Protein AF-A0A9P9QRM1-F1 (afdb_monomer_lite)

Secondary structure (DSSP, 8-state):
----TTS-HHHHHHHHHHHHHHHHS-------------TTS---S---S-HHHHHHHHHHH--SS---------STTSSHHHHHHHHHHHTGGGSS--------STT-------

Structure (mmCIF, N/CA/C/O backbone):
data_AF-A0A9P9QRM1-F1
#
_entry.id   AF-A0A9P9QRM1-F1
#
loop_
_atom_site.group_PDB
_atom_site.id
_atom_site.type_symbol
_atom_site.label_atom_id
_atom_site.label_alt_id
_atom_site.label_comp_id
_atom_site.label_asym_id
_atom_site.label_entity_id
_atom_site.label_seq_id
_atom_site.pdbx_PDB_ins_code
_atom_site.Cartn_x
_atom_site.Cartn_y
_atom_site.Cartn_z
_atom_site.occupancy
_atom_site.B_iso_or_equiv
_atom_site.auth_seq_id
_atom_site.auth_comp_id
_atom_site.auth_asym_id
_atom_site.auth_atom_id
_atom_site.pdbx_PDB_model_num
ATOM 1 N N . MET A 1 1 ? -14.489 -4.833 30.280 1.00 61.91 1 MET A N 1
ATOM 2 C CA . MET A 1 1 ? -15.893 -5.057 30.685 1.00 61.91 1 MET A CA 1
ATOM 3 C C . MET A 1 1 ? -15.960 -5.242 32.200 1.00 61.91 1 MET A C 1
ATOM 5 O O . MET A 1 1 ? -15.258 -6.115 32.700 1.00 61.91 1 MET A O 1
ATOM 9 N N . PRO A 1 2 ? -16.722 -4.422 32.942 1.00 66.56 2 PRO A N 1
ATOM 10 C CA . PRO A 1 2 ? -16.865 -4.581 34.387 1.00 66.56 2 PRO A CA 1
ATOM 11 C C . PRO A 1 2 ? -17.841 -5.721 34.743 1.00 66.56 2 PRO A C 1
ATOM 13 O O . PRO A 1 2 ? -18.857 -5.928 34.070 1.00 66.56 2 PRO A O 1
ATOM 16 N N . LEU A 1 3 ? -17.511 -6.472 35.799 1.00 67.50 3 LEU A N 1
ATOM 17 C CA . LEU A 1 3 ? -18.329 -7.557 36.352 1.00 67.50 3 LEU A CA 1
ATOM 18 C C . LEU A 1 3 ? -19.433 -6.986 37.250 1.00 67.50 3 LEU A C 1
ATOM 20 O O . LEU A 1 3 ? -19.145 -6.273 38.208 1.00 67.50 3 LEU A O 1
ATOM 24 N N . ILE A 1 4 ? -20.688 -7.340 36.964 1.00 83.75 4 ILE A N 1
ATOM 25 C CA . ILE A 1 4 ? -21.857 -6.972 37.772 1.00 83.75 4 ILE A CA 1
ATOM 26 C C . ILE A 1 4 ? -22.425 -8.267 38.354 1.00 83.75 4 ILE A C 1
ATOM 28 O O . ILE A 1 4 ? -23.065 -9.050 37.659 1.00 83.75 4 ILE A O 1
ATOM 32 N N . TYR A 1 5 ? -22.132 -8.523 39.628 1.00 68.12 5 TYR A N 1
ATOM 33 C CA . TYR A 1 5 ? -22.375 -9.822 40.270 1.00 68.12 5 TYR A CA 1
ATOM 34 C C . TYR A 1 5 ? -23.849 -10.102 40.628 1.00 68.12 5 TYR A C 1
ATOM 36 O O . TYR A 1 5 ? -24.182 -11.236 40.959 1.00 68.12 5 TYR A O 1
ATOM 44 N N . SER A 1 6 ? -24.748 -9.116 40.537 1.00 82.19 6 SER A N 1
ATOM 45 C CA . SER A 1 6 ? -26.159 -9.233 40.949 1.00 82.19 6 SER A CA 1
ATOM 46 C C . SER A 1 6 ? -27.177 -9.271 39.803 1.00 82.19 6 SER A C 1
ATOM 48 O O . SER A 1 6 ? -28.377 -9.353 40.053 1.00 82.19 6 SER A O 1
ATOM 50 N N 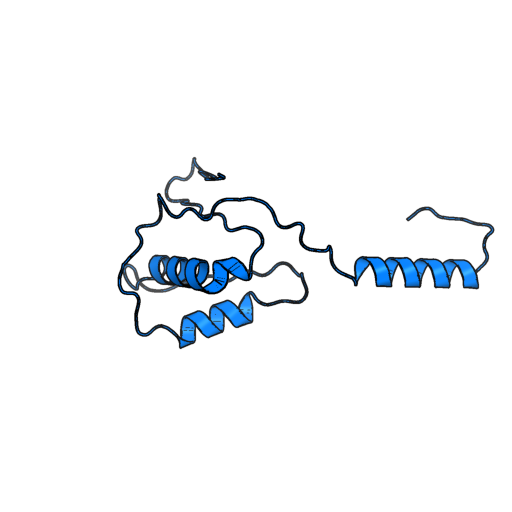. GLU A 1 7 ? -26.749 -9.212 38.541 1.00 81.25 7 GLU A N 1
ATOM 51 C CA . GLU A 1 7 ? -27.690 -9.069 37.418 1.00 81.25 7 GLU A CA 1
ATOM 52 C C . GLU A 1 7 ? -28.284 -10.389 36.894 1.00 81.25 7 GLU A C 1
ATOM 54 O O . GLU A 1 7 ? -29.258 -10.362 36.143 1.00 81.25 7 GLU A O 1
ATOM 59 N N . GLY A 1 8 ? -27.735 -11.540 37.295 1.00 87.75 8 GLY A N 1
ATOM 60 C CA . GLY A 1 8 ? -28.186 -12.861 36.845 1.00 87.75 8 GLY A CA 1
ATOM 61 C C . GLY A 1 8 ? -27.668 -13.278 35.459 1.00 87.75 8 GLY A C 1
ATOM 62 O O . GLY A 1 8 ? -27.177 -12.471 34.669 1.00 87.75 8 GLY A O 1
ATOM 63 N N . LYS A 1 9 ? -27.760 -14.583 35.164 1.00 86.38 9 LYS A N 1
ATOM 64 C CA . LYS A 1 9 ? -27.135 -15.214 33.984 1.00 86.38 9 LYS A CA 1
ATOM 65 C C . LYS A 1 9 ? -27.655 -14.663 32.654 1.00 86.38 9 LYS A C 1
ATOM 67 O O . LYS A 1 9 ? -26.861 -14.437 31.745 1.00 86.38 9 LYS A O 1
ATOM 72 N N . ASP A 1 10 ? -28.958 -14.427 32.542 1.00 89.00 10 ASP A N 1
ATOM 73 C CA . ASP A 1 10 ? -29.568 -14.004 31.277 1.00 89.00 10 ASP A CA 1
ATOM 74 C C . ASP A 1 10 ? -29.159 -12.578 30.896 1.00 89.00 10 ASP A C 1
ATOM 76 O O . ASP A 1 10 ? -28.791 -12.325 29.749 1.00 89.00 10 ASP A O 1
ATOM 80 N N . LYS A 1 11 ? -29.116 -11.661 31.873 1.00 87.69 11 LYS A N 1
ATOM 81 C CA . LYS A 1 11 ? -28.624 -10.292 31.657 1.00 87.69 11 LYS A CA 1
ATOM 82 C C . LYS A 1 11 ? -27.130 -10.270 31.337 1.00 87.69 11 LYS A C 1
ATOM 84 O O . LYS A 1 11 ? -26.726 -9.537 30.437 1.00 87.69 11 LYS A O 1
ATOM 89 N N . ALA A 1 12 ? -26.339 -11.132 31.980 1.00 87.44 12 ALA A N 1
ATOM 90 C CA . ALA A 1 12 ? -24.912 -11.262 31.683 1.00 87.44 12 ALA A CA 1
ATOM 91 C C . ALA A 1 12 ? -24.665 -11.748 30.256 1.00 87.44 12 ALA A C 1
ATOM 93 O O . ALA A 1 12 ? -23.816 -11.200 29.552 1.00 87.44 12 ALA A O 1
ATOM 94 N N . MET A 1 13 ? -25.448 -12.728 29.800 1.00 88.50 13 MET A N 1
ATOM 95 C CA . MET A 1 13 ? -25.376 -13.221 28.427 1.00 88.50 13 MET A CA 1
ATOM 96 C C . MET A 1 13 ? -25.845 -12.185 27.406 1.00 88.50 13 MET A C 1
ATOM 98 O O . MET A 1 13 ? -25.240 -12.077 26.341 1.00 88.50 13 MET A O 1
ATOM 102 N N . GLN A 1 14 ? -26.884 -11.412 27.725 1.00 89.38 14 GLN A N 1
ATOM 103 C CA . GLN A 1 14 ? -27.373 -10.337 26.866 1.00 89.38 14 GLN A CA 1
ATOM 104 C C . GLN A 1 14 ? -26.318 -9.234 26.698 1.00 89.38 14 GLN A C 1
ATOM 106 O O . GLN A 1 14 ? -25.971 -8.902 25.568 1.00 89.38 14 GLN A O 1
ATOM 111 N N . ARG A 1 15 ? -25.714 -8.752 27.7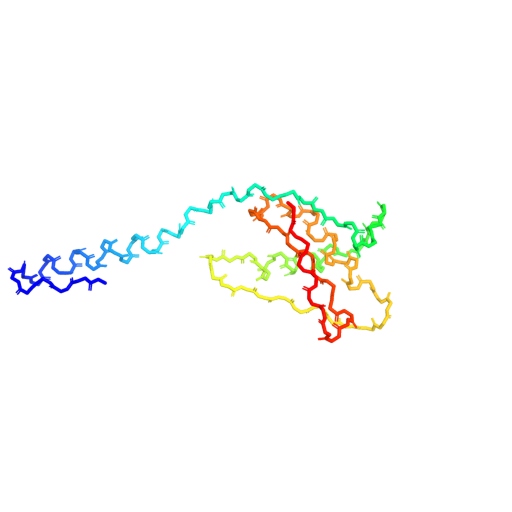92 1.00 87.19 15 ARG A N 1
ATOM 112 C CA . ARG A 1 15 ? -24.632 -7.754 27.723 1.00 87.19 15 ARG A CA 1
ATOM 113 C C . ARG A 1 15 ? -23.407 -8.262 26.976 1.00 87.19 15 ARG A C 1
ATOM 115 O O . ARG A 1 15 ? -22.794 -7.511 26.229 1.00 87.19 15 ARG A O 1
ATOM 122 N N . LEU A 1 16 ? -23.034 -9.528 27.176 1.00 86.81 16 LEU A N 1
ATOM 123 C CA . LEU A 1 16 ? -21.923 -10.130 26.441 1.00 86.81 16 LEU A CA 1
ATOM 124 C C . LEU A 1 16 ? -22.208 -10.145 24.935 1.00 86.81 16 LEU A C 1
ATOM 126 O O . LEU A 1 16 ? -21.332 -9.802 24.148 1.00 86.81 16 LEU A O 1
ATOM 130 N N . ARG A 1 17 ? -23.428 -10.520 24.532 1.00 86.62 17 ARG A N 1
ATOM 131 C CA . ARG A 1 17 ? -23.842 -10.495 23.123 1.00 86.62 17 ARG A CA 1
ATOM 132 C C . ARG A 1 17 ? -23.820 -9.086 22.550 1.00 86.62 17 ARG A C 1
ATOM 134 O O . ARG A 1 17 ? -23.295 -8.913 21.460 1.00 86.62 17 ARG A O 1
ATOM 141 N N . GLU A 1 18 ? -24.328 -8.104 23.286 1.00 85.12 18 GLU A N 1
ATOM 142 C CA . GLU A 1 18 ? -24.306 -6.697 22.877 1.00 85.12 18 GLU A CA 1
ATOM 143 C C . GLU A 1 18 ? -22.875 -6.175 22.713 1.00 85.12 18 GLU A C 1
ATOM 145 O O . GLU A 1 18 ? -22.583 -5.514 21.722 1.00 85.12 18 GLU A O 1
ATOM 150 N N . GLU A 1 19 ? -21.961 -6.513 23.624 1.00 79.56 19 GLU A N 1
ATOM 151 C CA . GLU A 1 19 ? -20.559 -6.087 23.543 1.00 79.56 19 GLU A CA 1
ATOM 152 C C . GLU A 1 19 ? -19.814 -6.779 22.390 1.00 79.56 19 GLU A C 1
ATOM 154 O O . GLU A 1 19 ? -19.046 -6.135 21.678 1.00 79.56 19 GLU A O 1
ATOM 159 N N . ILE A 1 20 ? -20.080 -8.071 22.150 1.00 83.06 20 ILE A N 1
ATOM 160 C CA . ILE A 1 20 ? -19.565 -8.803 20.981 1.00 83.06 20 ILE A CA 1
ATOM 161 C C . ILE A 1 20 ? -20.116 -8.192 19.692 1.00 83.06 20 ILE A C 1
ATOM 163 O O . ILE A 1 20 ? -19.357 -7.972 18.753 1.00 83.06 20 ILE A O 1
ATOM 167 N N . GLU A 1 21 ? -21.412 -7.884 19.636 1.00 81.75 21 GLU A N 1
ATOM 168 C CA . GLU A 1 21 ? -22.032 -7.274 18.461 1.00 81.75 21 GLU A CA 1
ATOM 169 C C . GLU A 1 21 ? -21.451 -5.877 18.208 1.00 81.75 21 GLU A C 1
ATOM 171 O O . GLU A 1 21 ? -21.095 -5.550 17.077 1.00 81.75 21 GLU A O 1
ATOM 176 N N . LYS A 1 22 ? -21.268 -5.079 19.263 1.00 75.12 22 LYS A N 1
ATOM 177 C CA . LYS A 1 22 ? -20.671 -3.742 19.206 1.00 75.12 22 LYS A CA 1
ATOM 178 C C . LYS A 1 22 ? -19.196 -3.773 18.801 1.00 75.12 22 LYS A C 1
ATOM 180 O O . LYS A 1 22 ? -18.773 -2.902 18.055 1.00 75.12 22 LYS A O 1
ATOM 185 N N . ALA A 1 23 ? -18.437 -4.779 19.233 1.00 68.88 23 ALA A N 1
ATOM 186 C CA . ALA A 1 23 ? -17.059 -4.998 18.793 1.00 68.88 23 ALA A CA 1
ATOM 187 C C . ALA A 1 23 ? -16.977 -5.560 17.359 1.00 68.88 23 ALA A C 1
ATOM 189 O O . ALA A 1 23 ? -16.019 -5.279 16.644 1.00 68.88 23 ALA A O 1
ATOM 190 N N . SER A 1 24 ? -17.980 -6.340 16.932 1.00 66.31 24 SER A N 1
ATOM 191 C CA . SER A 1 24 ? -18.078 -6.896 15.572 1.00 66.31 24 SER A CA 1
ATOM 192 C C . SER A 1 24 ? -18.531 -5.868 14.535 1.00 66.31 24 SER A C 1
ATOM 194 O O . SER A 1 24 ? -18.148 -5.949 13.369 1.00 66.31 24 SER A O 1
ATOM 196 N N . LYS A 1 25 ? -19.305 -4.863 14.962 1.00 61.00 25 LYS A N 1
ATOM 197 C CA . LYS A 1 25 ? -19.549 -3.631 14.211 1.00 61.00 25 LYS A CA 1
ATOM 198 C C . LYS A 1 25 ? -18.268 -2.814 14.288 1.00 61.00 25 LYS A C 1
ATOM 200 O O . LYS A 1 25 ? -18.129 -1.943 15.139 1.00 61.00 25 LYS A O 1
ATOM 205 N N . GLY A 1 26 ? -17.305 -3.196 13.449 1.00 53.66 26 GLY A N 1
ATOM 206 C CA . GLY A 1 26 ? -15.977 -2.605 13.392 1.00 53.66 26 GLY A CA 1
ATOM 207 C C . GLY A 1 26 ? -16.041 -1.084 13.460 1.00 53.66 26 GLY A C 1
ATOM 208 O O . GLY A 1 26 ? -16.988 -0.478 12.957 1.00 53.66 26 GLY A O 1
ATOM 209 N N . HIS A 1 27 ? -15.042 -0.496 14.123 1.00 51.25 27 HIS A N 1
ATOM 210 C CA . HIS A 1 27 ? -14.867 0.947 14.218 1.00 51.25 27 HIS A CA 1
ATOM 211 C C . HIS A 1 27 ? -15.236 1.582 12.879 1.00 51.25 27 HIS A C 1
ATOM 213 O O . HIS A 1 27 ? -14.630 1.257 11.855 1.00 51.25 27 HIS A O 1
ATOM 219 N N . ASN A 1 28 ? -16.261 2.441 12.898 1.00 52.03 28 ASN A N 1
ATOM 220 C CA . ASN A 1 28 ? -16.504 3.372 11.809 1.00 52.03 28 ASN A CA 1
ATOM 221 C C . ASN A 1 28 ? -15.138 4.011 11.556 1.00 52.03 28 ASN A C 1
ATOM 223 O O . ASN A 1 28 ? -14.572 4.569 12.498 1.00 52.03 28 ASN A O 1
ATOM 227 N N . ARG A 1 29 ? -14.538 3.771 10.381 1.00 55.25 29 ARG A N 1
ATOM 228 C CA . ARG A 1 29 ? -13.225 4.336 10.061 1.00 55.25 29 ARG A CA 1
ATOM 229 C C . ARG A 1 29 ? -13.404 5.832 10.220 1.00 55.25 29 ARG A C 1
ATOM 231 O O . ARG A 1 29 ? -14.119 6.436 9.431 1.00 55.25 29 ARG A O 1
ATOM 238 N N . GLU A 1 30 ? -12.846 6.403 11.280 1.00 57.56 30 GLU A N 1
ATOM 239 C CA . GLU A 1 30 ? -12.724 7.845 11.336 1.00 57.56 30 GLU A CA 1
ATOM 240 C C . GLU A 1 30 ? -11.844 8.200 10.141 1.00 57.56 30 GLU A C 1
ATOM 242 O O . GLU A 1 30 ? -10.705 7.728 10.026 1.00 57.56 30 GLU A O 1
ATOM 247 N N . ASP A 1 31 ? -12.436 8.900 9.177 1.00 59.47 31 ASP A N 1
ATOM 248 C CA . ASP A 1 31 ? -11.723 9.366 8.004 1.00 59.47 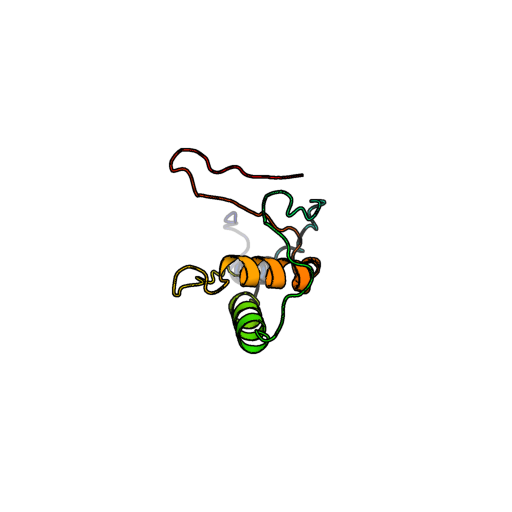31 ASP A CA 1
ATOM 249 C C . ASP A 1 31 ? -10.714 10.399 8.487 1.00 59.47 31 ASP A C 1
ATOM 251 O O . ASP A 1 31 ? -11.032 11.541 8.820 1.00 59.47 31 ASP A O 1
ATOM 255 N N . PHE A 1 32 ? -9.475 9.947 8.614 1.00 66.88 32 PHE A N 1
ATOM 256 C CA . PHE A 1 32 ? -8.353 10.803 8.924 1.00 66.88 32 PHE A CA 1
ATOM 257 C C . PHE A 1 32 ? -8.177 11.808 7.775 1.00 66.88 32 PHE A C 1
ATOM 259 O O . PHE A 1 32 ? -8.070 11.432 6.610 1.00 66.88 32 PHE A O 1
ATOM 266 N N . SER A 1 33 ? -8.110 13.100 8.097 1.00 62.25 33 SER A N 1
ATOM 267 C CA . SER A 1 33 ? -7.847 14.166 7.121 1.00 62.25 33 SER A CA 1
ATOM 268 C C . SER A 1 33 ? -6.347 14.268 6.809 1.00 62.25 33 SER A C 1
ATOM 270 O O . SER A 1 33 ? -5.723 15.284 7.107 1.00 62.25 33 SER A O 1
ATOM 272 N N . VAL A 1 34 ? -5.758 13.211 6.246 1.00 72.44 34 VAL A N 1
ATOM 273 C CA . VAL A 1 34 ? -4.345 13.184 5.825 1.00 72.44 34 VAL A CA 1
ATOM 274 C C . VAL A 1 34 ? -4.276 13.375 4.313 1.00 72.44 34 VAL A C 1
ATOM 276 O O . VAL A 1 34 ? -4.969 12.697 3.553 1.00 72.44 34 VAL A O 1
ATOM 279 N N . THR A 1 35 ? -3.437 14.301 3.858 1.00 70.69 35 THR A N 1
ATOM 280 C CA . THR A 1 35 ? -3.250 14.565 2.431 1.00 70.69 35 THR A CA 1
ATOM 281 C C . THR A 1 35 ? -2.410 13.453 1.815 1.00 70.69 35 THR A C 1
ATOM 283 O O . THR A 1 35 ? -1.290 13.181 2.244 1.00 70.69 35 THR A O 1
ATOM 286 N N . PHE A 1 36 ? -2.917 12.819 0.755 1.00 73.62 36 PHE A N 1
ATOM 287 C CA . PHE A 1 36 ? -2.138 11.836 0.007 1.00 73.62 36 PHE A CA 1
ATOM 288 C C . PHE A 1 36 ? -0.938 12.511 -0.673 1.00 73.62 36 PHE A C 1
ATOM 290 O O . PHE A 1 36 ? -1.107 13.276 -1.624 1.00 73.62 36 PHE A O 1
ATOM 297 N N . SER A 1 37 ? 0.271 12.207 -0.197 1.00 71.62 37 SER A N 1
ATOM 298 C CA . SER A 1 37 ? 1.522 12.748 -0.723 1.00 71.62 37 SER A CA 1
ATOM 299 C C . SER A 1 37 ? 2.509 11.633 -1.061 1.00 71.62 37 SER A C 1
ATOM 301 O O . SER A 1 37 ? 2.728 10.707 -0.283 1.00 71.62 37 SER A O 1
ATOM 303 N N . LEU A 1 38 ? 3.117 11.743 -2.241 1.00 71.19 38 LEU A N 1
ATOM 304 C CA . LEU A 1 38 ? 4.155 10.844 -2.744 1.00 71.19 38 LEU A CA 1
ATOM 305 C C . LEU A 1 38 ? 5.449 11.610 -3.051 1.00 71.19 38 LEU A C 1
ATOM 307 O O . LEU A 1 38 ? 6.212 11.177 -3.899 1.00 71.19 38 LEU A O 1
ATOM 311 N N . SER A 1 39 ? 5.717 12.742 -2.394 1.00 67.00 39 SER A N 1
ATOM 312 C CA . SER A 1 39 ? 6.863 13.612 -2.722 1.00 67.00 39 SER A CA 1
ATOM 313 C C . SER A 1 39 ? 8.215 12.884 -2.795 1.00 67.00 39 SER A C 1
ATOM 315 O O . SER A 1 39 ? 9.041 13.216 -3.638 1.00 67.00 39 SER A O 1
ATOM 317 N N . ASP A 1 40 ? 8.407 11.854 -1.966 1.00 64.62 40 ASP A N 1
ATOM 318 C CA . ASP A 1 40 ? 9.628 11.031 -1.926 1.00 64.62 40 ASP A CA 1
ATOM 319 C C . ASP A 1 40 ? 9.533 9.731 -2.741 1.00 64.62 40 ASP A C 1
ATOM 321 O O . ASP A 1 40 ? 10.493 8.959 -2.847 1.00 64.62 40 ASP A O 1
ATOM 325 N N . ALA A 1 41 ? 8.363 9.451 -3.305 1.00 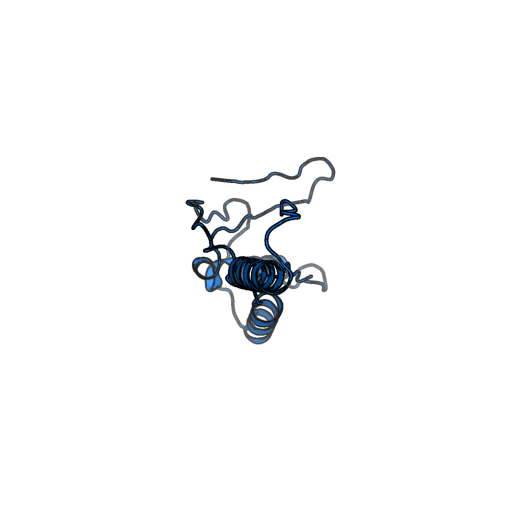68.69 41 ALA A N 1
ATOM 326 C CA . ALA A 1 41 ? 8.134 8.324 -4.183 1.00 68.69 41 ALA A CA 1
ATOM 327 C C . ALA A 1 41 ? 8.143 8.849 -5.621 1.00 68.69 41 ALA A C 1
ATOM 329 O O . ALA A 1 41 ? 7.222 9.543 -6.037 1.00 68.69 41 ALA A O 1
ATOM 330 N N . PHE A 1 42 ? 9.191 8.526 -6.384 1.00 70.81 42 PHE A N 1
ATOM 331 C CA . PHE A 1 42 ? 9.264 8.887 -7.800 1.00 70.81 42 PHE A CA 1
ATOM 332 C C . PHE A 1 42 ? 8.059 8.320 -8.537 1.00 70.81 42 PHE A C 1
ATOM 334 O O . PHE A 1 42 ? 8.010 7.129 -8.841 1.00 70.81 42 PHE A O 1
ATOM 341 N N . ASP A 1 43 ? 7.088 9.178 -8.782 1.00 71.50 43 ASP A N 1
ATOM 342 C CA . ASP A 1 43 ? 5.887 8.841 -9.503 1.00 71.50 43 ASP A CA 1
ATOM 343 C C . ASP A 1 43 ? 6.172 8.799 -11.004 1.00 71.50 43 ASP A C 1
ATOM 345 O O . ASP A 1 43 ? 6.982 9.573 -11.517 1.00 71.50 43 ASP A O 1
ATOM 349 N N . ILE A 1 44 ? 5.514 7.882 -11.707 1.00 76.94 44 ILE A N 1
ATOM 350 C CA . ILE A 1 44 ? 5.651 7.743 -13.154 1.00 76.94 44 ILE A CA 1
ATOM 351 C C . ILE A 1 44 ? 4.310 8.009 -13.829 1.00 76.94 44 ILE A C 1
ATOM 353 O O . ILE A 1 44 ? 3.264 7.534 -13.391 1.00 76.94 44 ILE A O 1
ATOM 357 N N . GLU A 1 45 ? 4.352 8.751 -14.932 1.00 75.25 45 GLU A N 1
ATOM 358 C CA . GLU A 1 45 ? 3.159 9.141 -15.690 1.00 75.25 45 GLU A CA 1
ATOM 359 C C . GLU A 1 45 ? 2.462 7.937 -16.345 1.00 75.25 45 GLU A C 1
ATOM 361 O O . GLU A 1 45 ? 1.238 7.892 -16.475 1.00 75.25 45 GLU A O 1
ATOM 366 N N . HIS A 1 46 ? 3.241 6.920 -16.723 1.00 81.44 46 HIS A N 1
ATOM 367 C CA . HIS A 1 46 ? 2.743 5.730 -17.399 1.00 81.44 46 HIS A CA 1
ATOM 368 C C . HIS A 1 46 ? 3.159 4.462 -16.656 1.00 81.44 46 HIS A C 1
ATOM 370 O O . HIS A 1 46 ? 4.283 3.977 -16.781 1.00 81.44 46 HIS A O 1
ATOM 376 N N . PHE A 1 47 ? 2.215 3.895 -15.907 1.00 85.00 47 PHE A N 1
ATOM 377 C CA . PHE A 1 47 ? 2.321 2.562 -15.322 1.00 85.00 47 PHE A CA 1
ATOM 378 C C . PHE A 1 47 ? 1.386 1.610 -16.079 1.00 85.00 47 PHE A C 1
ATOM 380 O O . PHE A 1 47 ? 0.178 1.836 -16.123 1.00 85.00 47 PHE A O 1
ATOM 387 N N . VAL A 1 48 ? 1.929 0.556 -16.697 1.00 86.19 48 VAL A N 1
ATOM 388 C CA . VAL A 1 48 ? 1.174 -0.345 -17.588 1.00 86.19 48 VAL A CA 1
ATOM 389 C C . VAL A 1 48 ? 1.415 -1.822 -17.268 1.00 86.19 48 VAL A C 1
ATOM 391 O O . VAL A 1 48 ? 2.438 -2.185 -16.693 1.00 86.19 48 VAL A O 1
ATOM 394 N N . ALA A 1 49 ? 0.479 -2.676 -17.699 1.00 77.81 49 ALA A N 1
ATOM 395 C CA . ALA A 1 49 ? 0.640 -4.132 -17.810 1.00 77.81 49 ALA A CA 1
ATOM 396 C C . ALA A 1 49 ? 0.974 -4.895 -16.506 1.00 77.81 49 ALA A C 1
ATOM 398 O O . ALA A 1 49 ? 1.740 -5.857 -16.525 1.00 77.81 49 ALA A O 1
ATOM 399 N N . ARG A 1 50 ? 0.388 -4.490 -15.369 1.00 92.06 50 ARG A N 1
ATOM 400 C CA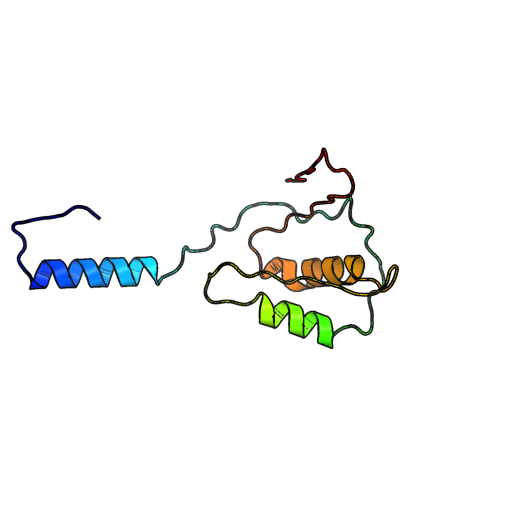 . ARG A 1 50 ? 0.546 -5.159 -14.054 1.00 92.06 50 ARG A CA 1
ATOM 401 C C . ARG A 1 50 ? -0.781 -5.341 -13.306 1.00 92.06 50 ARG A C 1
ATOM 403 O O . ARG A 1 50 ? -0.844 -5.293 -12.077 1.00 92.06 50 ARG A O 1
ATOM 410 N N . GLU A 1 51 ? -1.865 -5.468 -14.066 1.00 93.75 51 GLU A N 1
ATOM 411 C CA . GLU A 1 51 ? -3.234 -5.534 -13.541 1.00 93.75 51 GLU A CA 1
ATOM 412 C C . GLU A 1 51 ? -3.472 -6.773 -12.670 1.00 93.75 51 GLU A C 1
ATOM 414 O O . GLU A 1 51 ? -4.125 -6.689 -11.627 1.00 93.75 51 GLU A O 1
ATOM 419 N N . ASP A 1 52 ? -2.874 -7.906 -13.038 1.00 95.75 52 ASP A N 1
ATOM 420 C CA . ASP A 1 52 ? -2.978 -9.144 -12.268 1.00 95.75 52 ASP A CA 1
ATOM 421 C C . ASP A 1 52 ? -2.322 -9.001 -10.892 1.00 95.75 52 ASP A C 1
ATOM 423 O O . ASP A 1 52 ? -2.895 -9.400 -9.872 1.00 95.75 52 ASP A O 1
ATOM 427 N N . GLU A 1 53 ? -1.134 -8.397 -10.827 1.00 95.50 53 GLU A N 1
ATOM 428 C CA . GLU A 1 53 ? -0.463 -8.126 -9.562 1.00 95.50 53 GLU A CA 1
ATOM 429 C C . GLU A 1 53 ? -1.235 -7.118 -8.713 1.00 95.50 53 GLU A C 1
ATOM 431 O O . GLU A 1 53 ? -1.421 -7.365 -7.521 1.00 95.50 53 GLU A O 1
ATOM 436 N N . LEU A 1 54 ? -1.740 -6.032 -9.308 1.00 95.69 54 LEU A N 1
ATOM 437 C CA . LEU A 1 54 ? -2.583 -5.059 -8.604 1.00 95.69 54 LEU A CA 1
ATOM 438 C C . LEU A 1 54 ? -3.831 -5.726 -8.009 1.00 95.69 54 LEU A C 1
ATOM 440 O O . LEU A 1 54 ? -4.135 -5.530 -6.832 1.00 95.69 54 LEU A O 1
ATOM 444 N N . SER A 1 55 ? -4.509 -6.581 -8.779 1.00 95.06 55 SER A N 1
ATOM 445 C CA . SER A 1 55 ? -5.680 -7.330 -8.313 1.00 95.06 55 SER A CA 1
ATOM 446 C C . SER A 1 55 ? -5.339 -8.261 -7.147 1.00 95.06 55 SER A C 1
ATOM 448 O O . SER A 1 55 ? -6.096 -8.363 -6.178 1.00 95.06 55 SER A O 1
ATOM 450 N N . ARG A 1 56 ? -4.180 -8.929 -7.198 1.00 96.00 56 ARG A N 1
ATOM 451 C CA . ARG A 1 56 ? -3.704 -9.802 -6.113 1.00 96.00 56 ARG A CA 1
ATOM 452 C C . ARG A 1 56 ? -3.388 -9.017 -4.844 1.00 96.00 56 ARG A C 1
ATOM 454 O O . ARG A 1 56 ? -3.772 -9.468 -3.766 1.00 96.00 56 ARG A O 1
ATOM 461 N N . ILE A 1 57 ? -2.740 -7.857 -4.965 1.00 95.69 57 ILE A N 1
ATOM 462 C CA . ILE A 1 57 ? -2.484 -6.955 -3.834 1.00 95.69 57 ILE A CA 1
ATOM 463 C C . ILE A 1 57 ? -3.818 -6.517 -3.221 1.00 95.69 57 ILE A C 1
ATOM 465 O O . ILE A 1 57 ? -4.009 -6.675 -2.015 1.00 95.69 57 ILE A O 1
ATOM 469 N N . HIS A 1 58 ? -4.767 -6.064 -4.050 1.00 94.94 58 HIS A N 1
ATOM 470 C CA . HIS A 1 58 ? -6.076 -5.613 -3.582 1.00 94.94 58 HIS A CA 1
ATOM 471 C C . HIS A 1 58 ? -6.818 -6.712 -2.821 1.00 94.94 58 HIS A C 1
ATOM 473 O O . HIS A 1 58 ? -7.258 -6.505 -1.696 1.00 94.94 58 HIS A O 1
ATOM 479 N N . LYS A 1 59 ? -6.899 -7.922 -3.387 1.00 93.94 59 LYS A N 1
ATOM 480 C CA . LYS A 1 59 ? -7.546 -9.072 -2.733 1.00 93.94 59 LYS A CA 1
ATOM 481 C C . LYS A 1 59 ? -6.870 -9.466 -1.420 1.00 93.94 59 LYS A C 1
ATOM 483 O O . LYS A 1 59 ? -7.550 -9.896 -0.496 1.00 93.94 59 LYS A O 1
ATOM 488 N N . ALA A 1 60 ? -5.546 -9.352 -1.333 1.00 94.12 60 ALA A N 1
ATOM 489 C CA . ALA A 1 60 ? -4.812 -9.694 -0.121 1.00 94.12 60 ALA A CA 1
ATOM 490 C C . ALA A 1 60 ? -5.020 -8.662 1.001 1.00 94.12 60 ALA A C 1
ATOM 492 O O . ALA A 1 60 ? -5.134 -9.054 2.168 1.00 94.12 60 ALA A O 1
ATOM 493 N N . LEU A 1 61 ? -5.088 -7.372 0.650 1.00 92.62 61 LEU A N 1
ATOM 494 C CA . LEU A 1 61 ? -5.269 -6.264 1.593 1.00 92.62 61 LEU A CA 1
ATOM 495 C C . LEU A 1 61 ? -6.735 -5.986 1.948 1.00 92.62 61 LEU A C 1
ATOM 497 O O . LEU A 1 61 ? -6.997 -5.485 3.039 1.00 92.62 61 LEU A O 1
ATOM 501 N N . ARG A 1 62 ? -7.688 -6.325 1.074 1.00 86.12 62 ARG A N 1
ATOM 502 C CA . ARG A 1 62 ? -9.123 -6.224 1.356 1.00 86.12 62 ARG A CA 1
ATOM 503 C C . ARG A 1 62 ? -9.502 -7.272 2.407 1.00 86.12 62 ARG A C 1
ATOM 505 O O . ARG A 1 62 ? -9.349 -8.471 2.180 1.00 86.12 62 ARG A O 1
ATOM 512 N N . GLY A 1 63 ? -9.980 -6.819 3.561 1.00 74.94 63 GLY A N 1
ATOM 513 C CA . GLY A 1 63 ? -10.310 -7.674 4.699 1.00 74.94 63 GLY A CA 1
ATOM 514 C C . GLY A 1 63 ? -11.436 -7.107 5.558 1.00 74.94 63 GLY A C 1
ATOM 515 O O . GLY A 1 63 ? -11.899 -5.990 5.354 1.00 74.94 63 GLY A O 1
ATOM 516 N N . ASP A 1 64 ? -11.848 -7.900 6.535 1.00 78.69 64 ASP A N 1
ATOM 517 C CA . ASP A 1 64 ? -12.921 -7.678 7.513 1.00 78.69 64 ASP A CA 1
ATOM 518 C C . ASP A 1 64 ? -12.552 -6.707 8.654 1.00 78.69 64 ASP A C 1
ATOM 520 O O . ASP A 1 64 ? -13.131 -6.752 9.735 1.00 78.69 64 ASP A O 1
ATOM 524 N N . GLY A 1 65 ? -11.566 -5.833 8.432 1.00 75.38 65 GLY A N 1
ATOM 525 C CA . GLY A 1 65 ? -11.004 -4.954 9.463 1.00 75.38 65 GLY A CA 1
ATOM 526 C C . GLY A 1 65 ? -9.823 -5.554 10.236 1.00 75.38 65 GLY A C 1
ATOM 527 O O . GLY A 1 65 ? -9.230 -4.869 11.068 1.00 75.38 65 GLY A O 1
ATOM 528 N N . SER A 1 66 ? -9.424 -6.797 9.945 1.00 85.12 66 SER A N 1
ATOM 529 C CA . SER A 1 66 ? -8.180 -7.379 10.462 1.00 85.12 66 SER A CA 1
ATOM 530 C C . SER A 1 66 ? -6.919 -6.747 9.845 1.00 85.12 66 SER A C 1
ATOM 532 O O . SER A 1 66 ? -6.929 -6.224 8.729 1.00 85.12 66 SER A O 1
ATOM 534 N N . ARG A 1 67 ? -5.788 -6.805 10.567 1.00 88.00 67 ARG A N 1
ATOM 535 C CA . ARG A 1 67 ? -4.488 -6.315 10.074 1.00 88.00 67 ARG A CA 1
ATOM 536 C C . ARG A 1 67 ? -3.944 -7.256 8.995 1.00 88.00 67 ARG A C 1
ATOM 538 O O . ARG A 1 67 ? -3.770 -8.448 9.236 1.00 88.00 67 ARG A O 1
ATOM 545 N N . ARG A 1 68 ? -3.627 -6.709 7.819 1.00 91.44 68 ARG A N 1
ATOM 546 C CA . ARG A 1 68 ? -3.132 -7.450 6.644 1.00 91.44 68 ARG A CA 1
ATOM 547 C C . ARG A 1 68 ? -1.792 -6.884 6.181 1.00 91.44 68 ARG A C 1
ATOM 549 O O . ARG A 1 68 ? -1.514 -5.705 6.384 1.00 91.44 68 ARG A O 1
ATOM 556 N N . ALA A 1 69 ? -0.974 -7.722 5.553 1.00 93.06 69 ALA A N 1
ATOM 557 C CA . ALA A 1 69 ? 0.312 -7.327 4.993 1.00 93.06 69 ALA A CA 1
ATOM 558 C C . ALA A 1 69 ? 0.549 -8.018 3.647 1.00 93.06 69 ALA A C 1
ATOM 560 O O . ALA A 1 69 ? 0.156 -9.168 3.452 1.00 93.06 69 ALA A O 1
ATOM 561 N N . VAL A 1 70 ? 1.215 -7.311 2.735 1.00 95.12 70 VAL A N 1
ATOM 562 C CA . VAL A 1 70 ? 1.677 -7.834 1.446 1.00 95.12 70 VAL A CA 1
ATOM 563 C C . VAL A 1 70 ? 3.156 -7.503 1.303 1.00 95.12 70 VAL A C 1
ATOM 565 O O . VAL A 1 70 ? 3.563 -6.369 1.540 1.00 95.12 70 VAL A O 1
ATOM 568 N N . ILE A 1 71 ? 3.952 -8.495 0.903 1.00 94.81 71 ILE A N 1
ATOM 569 C CA . ILE A 1 71 ? 5.386 -8.341 0.650 1.00 94.81 71 ILE A CA 1
ATOM 570 C C . ILE A 1 71 ? 5.613 -8.466 -0.855 1.00 94.81 71 ILE A C 1
ATOM 572 O O . ILE A 1 71 ? 5.323 -9.505 -1.447 1.00 94.81 71 ILE A O 1
ATOM 576 N N . LEU A 1 72 ? 6.149 -7.415 -1.476 1.00 94.12 72 LEU A N 1
ATOM 577 C CA . LEU A 1 72 ? 6.571 -7.453 -2.875 1.00 94.12 72 LEU A CA 1
ATOM 578 C C . LEU A 1 72 ? 8.047 -7.844 -2.952 1.00 94.12 72 LEU A C 1
ATOM 580 O O . LEU A 1 72 ? 8.915 -7.128 -2.457 1.00 94.12 72 LEU A O 1
ATOM 584 N N . HIS A 1 73 ? 8.340 -8.958 -3.616 1.00 93.50 73 HIS A N 1
ATOM 585 C CA . HIS A 1 73 ? 9.696 -9.471 -3.809 1.00 93.50 73 HIS A CA 1
ATOM 586 C C . HIS A 1 73 ? 9.979 -9.743 -5.293 1.00 93.50 73 HIS A C 1
ATOM 588 O O . HIS A 1 73 ? 9.066 -9.857 -6.108 1.00 93.50 73 HIS A O 1
ATOM 594 N N . GLY A 1 74 ? 11.260 -9.797 -5.663 1.00 91.75 74 GLY A N 1
ATOM 595 C CA . GLY A 1 74 ? 11.702 -9.964 -7.051 1.00 91.75 74 GLY A CA 1
ATOM 596 C C . GLY A 1 74 ? 13.014 -9.240 -7.336 1.00 91.75 74 GLY A C 1
ATOM 597 O O . GLY A 1 74 ? 13.524 -8.509 -6.483 1.00 91.75 74 GLY A O 1
ATOM 598 N N . LEU A 1 75 ? 13.531 -9.416 -8.551 1.00 93.94 75 LEU A N 1
ATOM 599 C CA . LEU A 1 75 ? 14.812 -8.865 -9.003 1.00 93.94 75 LEU A CA 1
ATOM 600 C C . LEU A 1 75 ? 14.927 -7.341 -8.811 1.00 93.94 75 LEU A C 1
ATOM 602 O O . LEU A 1 75 ? 13.930 -6.609 -8.739 1.00 93.94 75 LEU A O 1
ATOM 606 N N . GLY A 1 76 ? 16.164 -6.852 -8.708 1.00 91.06 76 GLY A N 1
ATOM 607 C CA . GLY A 1 76 ? 16.454 -5.417 -8.739 1.00 91.06 76 GLY A CA 1
ATOM 608 C C . GLY A 1 76 ? 15.907 -4.781 -10.020 1.00 91.06 76 GLY A C 1
ATOM 609 O O . GLY A 1 76 ? 15.901 -5.413 -11.070 1.00 91.06 76 GLY A O 1
ATOM 610 N N . GLY A 1 77 ? 15.372 -3.563 -9.930 1.00 87.25 77 GLY A N 1
ATOM 611 C CA . GLY A 1 77 ? 14.850 -2.842 -11.099 1.00 87.25 77 GLY A CA 1
ATOM 612 C C . GLY A 1 77 ? 13.524 -3.351 -11.688 1.00 87.25 77 GLY A C 1
ATOM 613 O O . GLY A 1 77 ? 12.958 -2.666 -12.527 1.00 87.25 77 GLY A O 1
ATOM 614 N N . ILE A 1 78 ? 12.951 -4.468 -11.217 1.00 91.31 78 ILE A N 1
ATOM 615 C CA . ILE A 1 78 ? 11.697 -5.042 -11.767 1.00 91.31 78 ILE A CA 1
ATOM 616 C C . ILE A 1 78 ? 10.430 -4.186 -11.523 1.00 91.31 78 ILE A C 1
ATOM 618 O O . ILE A 1 78 ? 9.328 -4.589 -11.877 1.00 91.31 78 ILE A O 1
ATOM 622 N N . GLY A 1 79 ? 10.558 -3.030 -10.861 1.00 90.50 79 GLY A N 1
ATOM 623 C CA . GLY A 1 79 ? 9.442 -2.103 -10.643 1.00 90.50 79 GLY A CA 1
ATOM 624 C C . GLY A 1 79 ? 8.586 -2.353 -9.395 1.00 90.50 79 GLY A C 1
ATOM 625 O O . GLY A 1 79 ? 7.467 -1.860 -9.333 1.00 90.50 79 GLY A O 1
ATOM 626 N N . LYS A 1 80 ? 9.082 -3.065 -8.370 1.00 93.88 80 LYS A N 1
ATOM 627 C CA . LYS A 1 80 ? 8.334 -3.313 -7.110 1.00 93.88 80 LYS A CA 1
ATOM 628 C C . LYS A 1 80 ? 7.822 -2.025 -6.455 1.00 93.88 80 LYS A C 1
ATOM 630 O O . LYS A 1 80 ? 6.654 -1.938 -6.105 1.00 93.88 80 LYS A O 1
ATOM 635 N N . THR A 1 81 ? 8.693 -1.024 -6.333 1.00 90.56 81 THR A N 1
ATOM 636 C CA . THR A 1 81 ? 8.345 0.285 -5.763 1.00 90.56 81 THR A CA 1
ATOM 637 C C . THR A 1 81 ? 7.261 0.978 -6.586 1.00 90.56 81 THR A C 1
ATOM 639 O O . THR A 1 81 ? 6.300 1.482 -6.018 1.00 90.56 81 THR A O 1
ATOM 642 N N . GLN A 1 82 ? 7.366 0.924 -7.916 1.00 91.31 82 GLN A N 1
ATOM 643 C CA . GLN A 1 82 ? 6.376 1.510 -8.822 1.00 91.31 82 GLN A CA 1
ATOM 644 C C . GLN A 1 82 ? 5.022 0.797 -8.743 1.00 91.31 82 GLN A C 1
ATOM 646 O O . GLN A 1 82 ? 3.984 1.447 -8.757 1.00 91.31 82 GLN A O 1
ATOM 651 N N . LEU A 1 83 ? 5.019 -0.527 -8.565 1.00 93.31 83 LEU A N 1
ATOM 652 C CA . LEU A 1 83 ? 3.796 -1.295 -8.336 1.00 93.31 83 LEU A CA 1
ATOM 653 C C . LEU A 1 83 ? 3.097 -0.892 -7.026 1.00 93.31 83 LEU A C 1
ATOM 655 O O . LEU A 1 83 ? 1.876 -0.747 -7.016 1.00 93.31 83 LEU A O 1
ATOM 659 N N . SER A 1 84 ? 3.848 -0.659 -5.943 1.00 92.62 84 SER A N 1
ATOM 660 C CA . SER A 1 84 ? 3.281 -0.143 -4.686 1.00 92.62 84 SER A CA 1
ATOM 661 C C . SER A 1 84 ? 2.674 1.252 -4.851 1.00 92.62 84 SER A C 1
ATOM 663 O O . SER A 1 84 ? 1.576 1.500 -4.359 1.00 92.62 84 SER A O 1
ATOM 665 N N . ILE A 1 85 ? 3.371 2.149 -5.556 1.00 90.88 85 ILE A N 1
ATOM 666 C CA . ILE A 1 85 ? 2.906 3.518 -5.824 1.00 90.88 85 ILE A CA 1
ATOM 667 C C . ILE A 1 85 ? 1.614 3.493 -6.649 1.00 90.88 85 ILE A C 1
ATOM 669 O O . ILE A 1 85 ? 0.628 4.132 -6.279 1.00 90.88 85 ILE A O 1
ATOM 673 N N . ALA A 1 86 ? 1.588 2.707 -7.728 1.00 91.88 86 ALA A N 1
ATOM 674 C CA . ALA A 1 86 ? 0.413 2.557 -8.580 1.00 91.88 86 ALA A CA 1
ATOM 675 C C . ALA A 1 86 ? -0.795 2.007 -7.805 1.00 91.88 86 ALA A C 1
ATOM 677 O O . ALA A 1 86 ? -1.909 2.513 -7.957 1.00 91.88 86 ALA A O 1
ATOM 678 N N . TYR A 1 87 ? -0.573 1.018 -6.930 1.00 92.81 87 TYR A N 1
ATOM 679 C CA . TYR A 1 87 ? -1.617 0.485 -6.056 1.00 92.81 87 TYR A CA 1
ATOM 680 C C . TYR A 1 87 ? -2.177 1.558 -5.114 1.00 92.81 87 TYR A C 1
ATOM 682 O O . TYR A 1 87 ? -3.390 1.760 -5.069 1.00 92.81 87 TYR A O 1
ATOM 690 N N . ALA A 1 88 ? -1.297 2.267 -4.400 1.00 91.31 88 ALA A N 1
ATOM 691 C CA . ALA A 1 88 ? -1.681 3.303 -3.444 1.00 91.31 88 ALA A CA 1
ATOM 692 C C . ALA A 1 88 ? -2.508 4.413 -4.106 1.00 91.31 88 ALA A C 1
ATOM 694 O O . ALA A 1 88 ? -3.519 4.837 -3.558 1.00 91.31 88 ALA A O 1
ATOM 695 N N . LYS A 1 89 ? -2.126 4.833 -5.316 1.00 88.50 89 LYS A N 1
ATOM 696 C CA . LYS A 1 89 ? -2.868 5.831 -6.094 1.00 88.50 89 LYS A CA 1
ATOM 697 C C . LYS A 1 89 ? -4.250 5.357 -6.518 1.00 88.50 89 LYS A C 1
ATOM 699 O O . LYS A 1 89 ? -5.214 6.104 -6.380 1.00 88.50 89 LYS A O 1
ATOM 704 N N . ARG A 1 90 ? -4.346 4.139 -7.062 1.00 90.50 90 ARG A N 1
ATOM 705 C CA . ARG A 1 90 ? -5.608 3.608 -7.598 1.00 90.50 90 ARG A CA 1
ATOM 706 C C . ARG A 1 90 ? -6.628 3.327 -6.496 1.00 90.50 90 ARG A C 1
ATOM 708 O O . ARG A 1 90 ? -7.819 3.474 -6.736 1.00 90.50 90 ARG A O 1
ATOM 715 N N . HIS A 1 91 ? -6.158 2.941 -5.315 1.00 90.06 91 HIS A N 1
ATOM 716 C CA . HIS A 1 91 ? -7.001 2.561 -4.186 1.00 90.06 91 HIS A CA 1
ATOM 717 C C . HIS A 1 91 ? -6.996 3.597 -3.063 1.00 90.06 91 HIS A C 1
ATOM 719 O O . HIS A 1 91 ? -7.369 3.265 -1.945 1.00 90.06 91 HIS A O 1
ATOM 725 N N . LYS A 1 92 ? -6.578 4.844 -3.324 1.00 87.38 92 LYS A N 1
ATOM 726 C CA . LYS A 1 92 ? -6.465 5.874 -2.280 1.00 87.38 92 LYS A CA 1
ATOM 727 C C . LYS A 1 92 ? -7.765 6.057 -1.489 1.00 87.38 92 LYS A C 1
ATOM 729 O O . LYS A 1 92 ? -7.713 6.174 -0.275 1.00 87.38 92 LYS A O 1
ATOM 734 N N . ASP A 1 93 ? -8.905 5.982 -2.174 1.00 87.56 93 ASP A N 1
ATOM 735 C CA . ASP A 1 93 ? -10.232 6.206 -1.599 1.00 87.56 93 ASP A CA 1
ATOM 736 C C . ASP A 1 93 ? -10.752 4.972 -0.825 1.00 87.56 93 ASP A C 1
ATOM 738 O O . ASP A 1 93 ? -11.721 5.064 -0.078 1.00 87.56 93 ASP A O 1
ATOM 742 N N . ASP A 1 94 ? -10.077 3.819 -0.941 1.00 88.50 94 ASP A N 1
ATOM 743 C CA . ASP A 1 94 ? -10.357 2.620 -0.137 1.00 88.50 94 ASP A CA 1
ATOM 744 C C . ASP A 1 94 ? -9.695 2.689 1.253 1.00 88.50 94 ASP A C 1
ATOM 746 O O . ASP A 1 94 ? -9.904 1.807 2.103 1.00 88.50 94 ASP A O 1
ATOM 750 N N . TYR A 1 95 ? -8.863 3.708 1.500 1.00 86.00 95 TYR A N 1
ATOM 751 C CA . TYR A 1 95 ? -8.154 3.907 2.756 1.00 86.00 95 TYR A CA 1
ATOM 752 C C . TYR A 1 95 ? -8.407 5.291 3.346 1.00 86.00 95 TYR A C 1
ATOM 754 O O . TYR A 1 95 ? -8.308 6.297 2.662 1.00 86.00 95 TYR A O 1
ATOM 762 N N . SER A 1 96 ? -8.638 5.347 4.659 1.00 86.19 96 SER A N 1
ATOM 763 C CA . SER A 1 96 ? -8.754 6.619 5.383 1.00 86.19 96 SER A CA 1
ATOM 764 C C . SER A 1 96 ? -7.430 7.392 5.448 1.00 86.19 96 SER A C 1
ATOM 766 O O . SER A 1 96 ? -7.422 8.592 5.676 1.00 86.19 96 SER A O 1
ATOM 768 N N . SER A 1 97 ? -6.288 6.720 5.284 1.00 85.44 97 SER A N 1
ATOM 769 C CA . SER A 1 97 ? -4.963 7.342 5.198 1.00 85.44 97 SER A CA 1
ATOM 770 C C . SER A 1 97 ? -3.958 6.401 4.560 1.00 85.44 97 SER A C 1
ATOM 772 O O . SER A 1 97 ? -4.038 5.181 4.731 1.00 85.44 97 SER A O 1
ATOM 774 N N . ILE A 1 98 ? -2.969 6.978 3.879 1.00 87.38 98 ILE A N 1
ATOM 775 C CA . ILE A 1 98 ? -1.830 6.257 3.315 1.00 87.38 98 ILE A CA 1
ATOM 776 C C . ILE A 1 98 ? -0.553 6.973 3.741 1.00 87.38 98 ILE A C 1
ATOM 778 O O . ILE A 1 98 ? -0.422 8.176 3.545 1.00 87.38 98 ILE A O 1
ATOM 782 N N . PHE A 1 99 ? 0.396 6.209 4.277 1.00 86.56 99 PHE A N 1
ATOM 783 C CA . PHE A 1 99 ? 1.721 6.693 4.653 1.00 86.56 99 PHE A CA 1
ATOM 784 C C . PHE A 1 99 ? 2.771 6.021 3.774 1.00 86.56 99 PHE A C 1
ATOM 786 O O . PHE A 1 99 ? 2.787 4.793 3.649 1.00 86.5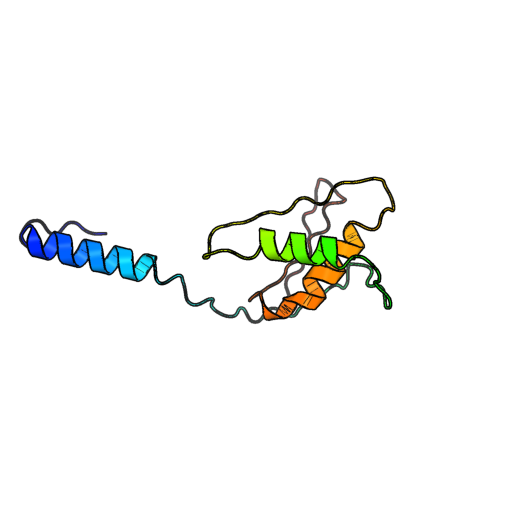6 99 PHE A O 1
ATOM 793 N N . TRP A 1 100 ? 3.654 6.821 3.182 1.00 85.62 100 TRP A N 1
ATOM 794 C CA . TRP A 1 100 ? 4.809 6.324 2.446 1.00 85.62 100 TRP A CA 1
ATOM 795 C C . TRP A 1 100 ? 6.064 6.461 3.306 1.00 85.62 100 TRP A C 1
ATOM 797 O O . TRP A 1 100 ? 6.401 7.554 3.751 1.00 85.62 100 TRP A O 1
ATOM 807 N N . LEU A 1 101 ? 6.745 5.339 3.544 1.00 82.69 101 LEU A N 1
ATOM 808 C CA . LEU A 1 101 ? 7.950 5.266 4.366 1.00 82.69 101 LEU A CA 1
ATOM 809 C C . LEU A 1 101 ? 9.114 4.761 3.521 1.00 82.69 101 LEU A C 1
ATOM 811 O O . LEU A 1 101 ? 9.061 3.659 2.974 1.00 82.69 101 LEU A O 1
ATOM 815 N N . ASN A 1 102 ? 10.177 5.554 3.440 1.00 76.06 102 ASN A N 1
ATOM 816 C CA . ASN A 1 102 ? 11.430 5.147 2.820 1.00 76.06 102 ASN A CA 1
ATOM 817 C C . ASN A 1 102 ? 12.409 4.707 3.917 1.00 76.06 102 ASN A C 1
ATOM 819 O O . ASN A 1 102 ? 12.811 5.520 4.738 1.00 76.06 102 ASN A O 1
ATOM 823 N N . THR A 1 103 ? 12.780 3.426 3.932 1.00 71.69 103 THR A N 1
ATOM 824 C CA . THR A 1 103 ? 13.654 2.823 4.957 1.00 71.69 103 THR A CA 1
ATOM 825 C C . THR A 1 103 ? 15.048 2.506 4.408 1.00 71.69 103 THR A C 1
ATOM 827 O O . THR A 1 103 ? 15.606 1.449 4.700 1.00 71.69 103 THR A O 1
ATOM 830 N N . LYS A 1 104 ? 15.579 3.349 3.513 1.00 68.38 104 LYS A N 1
ATOM 831 C CA . LYS A 1 104 ? 16.918 3.150 2.929 1.00 68.38 104 LYS A CA 1
ATOM 832 C C . LYS A 1 104 ? 18.057 3.352 3.933 1.00 68.38 104 LYS A C 1
ATOM 834 O O . LYS A 1 104 ? 19.107 2.757 3.724 1.00 68.38 104 LYS A O 1
ATOM 839 N N . ASP A 1 105 ? 17.836 4.132 4.988 1.00 58.84 105 ASP A N 1
ATOM 840 C CA . ASP A 1 105 ? 18.807 4.370 6.057 1.00 58.84 105 ASP A CA 1
ATOM 841 C C . ASP A 1 105 ? 18.364 3.662 7.347 1.00 58.84 105 ASP A C 1
ATOM 843 O O . ASP A 1 105 ? 17.216 3.806 7.769 1.00 58.84 105 ASP A O 1
ATOM 847 N N . GLU A 1 106 ? 19.274 2.905 7.973 1.00 57.12 106 GLU A N 1
ATOM 848 C CA . GLU A 1 106 ? 19.024 2.133 9.210 1.00 57.12 106 GLU A CA 1
ATOM 849 C C . GLU A 1 106 ? 18.564 3.011 10.388 1.00 57.12 106 GLU A C 1
ATOM 851 O O . GLU A 1 106 ? 17.812 2.543 11.243 1.00 57.12 106 GLU A O 1
ATOM 856 N N . ASP A 1 107 ? 18.942 4.292 10.387 1.00 50.84 107 ASP A N 1
ATOM 857 C CA . ASP A 1 107 ? 18.716 5.222 11.498 1.00 50.84 107 ASP A CA 1
ATOM 858 C C . ASP A 1 107 ? 17.527 6.178 11.297 1.00 50.84 107 ASP A C 1
ATOM 860 O O . ASP A 1 107 ? 17.233 6.989 12.179 1.00 50.84 107 ASP A O 1
ATOM 864 N N . SER A 1 108 ? 16.815 6.118 10.162 1.00 48.66 108 SER A N 1
ATOM 865 C CA . SER A 1 108 ? 15.690 7.031 9.919 1.00 48.66 108 SER A CA 1
ATOM 866 C C . SER A 1 108 ? 14.482 6.347 9.282 1.00 48.66 108 SER A C 1
ATOM 868 O O . SER A 1 108 ? 14.473 5.945 8.122 1.00 48.66 108 SER A O 1
ATOM 870 N N . VAL A 1 109 ? 13.403 6.252 10.062 1.00 49.62 109 VAL A N 1
ATOM 871 C CA . VAL A 1 109 ? 12.054 6.061 9.525 1.00 49.62 109 VAL A CA 1
ATOM 872 C C . VAL A 1 109 ? 11.447 7.450 9.405 1.00 49.62 109 VAL A C 1
ATOM 874 O O . VAL A 1 109 ? 10.853 7.965 10.352 1.00 49.62 109 VAL A O 1
ATOM 877 N N . THR A 1 110 ? 11.623 8.084 8.249 1.00 46.81 110 THR A N 1
ATOM 878 C CA . THR A 1 110 ? 10.964 9.363 7.971 1.00 46.81 110 THR A CA 1
ATOM 879 C C . THR A 1 110 ? 9.479 9.095 7.737 1.00 46.81 110 THR A C 1
ATOM 881 O O . THR A 1 110 ? 9.066 8.705 6.646 1.00 46.81 110 THR A O 1
ATOM 884 N N . LEU A 1 111 ? 8.674 9.256 8.793 1.00 42.69 111 LEU A N 1
ATOM 885 C CA . LEU A 1 111 ? 7.216 9.276 8.714 1.00 42.69 111 LEU A CA 1
ATOM 886 C C . LEU A 1 111 ? 6.785 10.619 8.136 1.00 42.69 111 LEU A C 1
ATOM 888 O O . LEU A 1 111 ? 6.712 11.618 8.847 1.00 42.69 111 LEU A O 1
ATOM 892 N N . ILE A 1 112 ? 6.505 10.639 6.838 1.00 47.53 112 ILE A N 1
ATOM 893 C CA . ILE A 1 112 ? 5.937 11.820 6.195 1.00 47.53 112 ILE A CA 1
ATOM 894 C C . ILE A 1 112 ? 4.427 11.759 6.401 1.00 47.53 112 ILE A C 1
ATOM 896 O O . ILE A 1 112 ? 3.705 11.087 5.667 1.00 47.53 112 ILE A O 1
ATOM 900 N N . GLY A 1 113 ? 3.975 12.411 7.469 1.00 34.97 113 GLY A N 1
ATOM 901 C CA . GLY A 1 113 ? 2.579 12.771 7.673 1.00 34.97 113 GLY A CA 1
ATOM 902 C C . GLY A 1 113 ? 2.376 14.233 7.293 1.00 34.97 113 GLY A C 1
ATOM 903 O O . GLY A 1 113 ? 3.110 15.093 7.782 1.00 34.97 113 GLY A O 1
ATOM 904 N N . VAL A 1 114 ? 1.387 14.498 6.439 1.00 43.97 114 VAL A N 1
ATOM 905 C CA . VAL A 1 114 ? 0.784 15.827 6.267 1.00 43.97 114 VAL A CA 1
ATOM 906 C C . VAL A 1 114 ? -0.723 15.670 6.238 1.00 43.97 114 VAL A C 1
ATOM 908 O O . VAL A 1 114 ? -1.209 14.927 5.359 1.00 43.97 114 VAL A O 1
#

Radius of gyration: 20.86 Å; chains: 1; bounding box: 49×31×59 Å

Foldseek 3Di:
DDDDPPPDDVVVVVVVVVVVVVVLVPPPPPLDPWDDDCPVQPADPDDDDCVVVLVVVCVQCDDSPDDGDDDDDDDPPPCSSNSVVVSCVVCVVVDSDDWDFDCPDVPDGPTDTD

pLDDT: mean 79.13, std 14.81, range [34.97, 96.0]

Sequence (114 aa):
MPLIYSEGKDKAMQRLREEIEKASKGHNREDFSVTFSLSDAFDIEHFVAREDELSRIHKALRGDGSRRAVILHGLGGIGKTQLSIAYAKRHKDDYSSIFWLNTKDEDSVTLIGV